Protein AF-A0AAE0TJ29-F1 (afdb_monomer)

Sequence (127 aa):
MIPLLDMRSPKSSASYVIDMASSSQQEAERQEKDLDVCRRHLQTSNFQVEALETECSRLLSMEDQLVSVFIMLQKGRTQCLSRKTLGQLILDVIDSSFSDDGQDMTADQFLRCLQQALTDCPLLAFG

Solvent-accessible surface area (backbone atoms only — not comparable to full-atom values): 7356 Å² total; per-residue (Å²): 141,79,85,82,76,84,73,77,73,75,78,52,73,67,57,58,51,51,54,49,53,54,52,54,50,54,48,49,56,48,51,51,51,52,50,54,50,49,51,51,51,52,53,53,51,50,53,53,50,54,52,49,54,50,50,51,52,50,51,52,53,45,49,54,45,50,53,52,39,49,54,52,51,53,50,29,58,77,67,64,58,47,70,67,58,55,50,48,55,53,47,54,44,53,55,64,50,72,68,56,93,84,56,82,71,48,72,65,58,49,47,52,48,46,39,49,54,54,62,69,29,70,82,58,61,70,122

Secondary structure (DSSP, 8-state):
--------PPPPHHHHHHHHHHHHHHHHHHHHHHHHHHHHHHHHHHHHHHHHHHHHHHHHHHHHHHHHHHHHHHHHHHTT--HHHHHHHHHHHHHHHTSSTTPPPPHHHHHHHHHHHHHH-HHHH--

Mean predicted aligned error: 11.79 Å

pLDDT: mean 83.93, std 15.43, range [40.09, 97.75]

InterPro domains:
  IPR031601 Coiled-coil domain-containing protein 48 [PF15799] (25-124)

Structure (mmCIF, N/CA/C/O backbone):
data_AF-A0AAE0TJ29-F1
#
_entry.id   AF-A0AAE0TJ29-F1
#
loop_
_atom_site.group_PDB
_atom_site.id
_atom_site.type_symbol
_atom_site.label_atom_id
_atom_site.label_alt_id
_atom_site.label_comp_id
_atom_site.label_asym_id
_atom_site.label_entity_id
_atom_site.label_seq_id
_atom_site.pdbx_PDB_ins_code
_atom_site.Cartn_x
_atom_site.Cartn_y
_atom_site.Cartn_z
_atom_site.occupancy
_atom_site.B_iso_or_equiv
_atom_site.auth_seq_id
_atom_site.auth_comp_id
_atom_site.auth_asym_id
_atom_site.auth_atom_id
_atom_site.pdbx_PDB_model_num
ATOM 1 N N . MET A 1 1 ? 77.973 24.783 -53.975 1.00 40.09 1 MET A N 1
ATOM 2 C CA . MET A 1 1 ? 77.264 24.008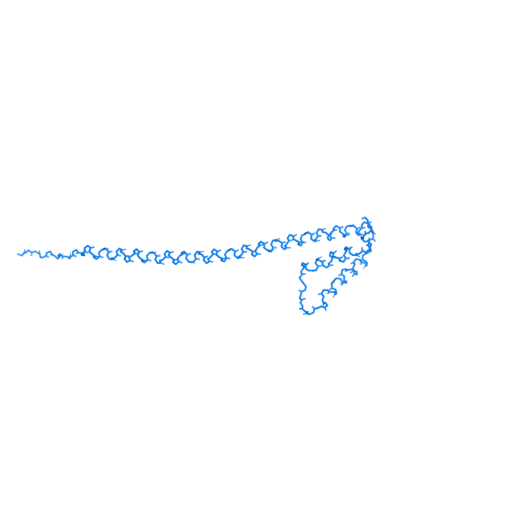 -52.934 1.00 40.09 1 MET A CA 1
ATOM 3 C C . MET A 1 1 ? 75.946 24.708 -52.656 1.00 40.09 1 MET A C 1
ATOM 5 O O . MET A 1 1 ? 75.978 25.819 -52.152 1.00 40.09 1 MET A O 1
ATOM 9 N N . ILE A 1 2 ? 74.822 24.112 -53.054 1.00 42.19 2 ILE A N 1
ATOM 10 C CA . ILE A 1 2 ? 73.464 24.593 -52.743 1.00 42.19 2 ILE A CA 1
ATOM 11 C C . ILE A 1 2 ? 72.827 23.507 -51.859 1.00 42.19 2 ILE A C 1
ATOM 13 O O . ILE A 1 2 ? 72.992 22.332 -52.199 1.00 42.19 2 ILE A O 1
ATOM 17 N N . PRO A 1 3 ? 72.167 23.834 -50.731 1.00 48.12 3 PRO A N 1
ATOM 18 C CA . PRO A 1 3 ? 71.576 22.821 -49.868 1.00 48.12 3 PRO A CA 1
ATOM 19 C C . PRO A 1 3 ? 70.313 22.237 -50.512 1.00 48.12 3 PRO A C 1
ATOM 21 O O . PRO A 1 3 ? 69.448 22.975 -50.984 1.00 48.12 3 PRO A O 1
ATOM 24 N N . LEU A 1 4 ? 70.218 20.903 -50.515 1.00 42.41 4 LEU A N 1
ATOM 25 C CA . LEU A 1 4 ? 68.994 20.165 -50.815 1.00 42.41 4 LEU A CA 1
ATOM 26 C C . LEU A 1 4 ? 67.945 20.507 -49.750 1.00 42.41 4 LEU A C 1
ATOM 28 O O . LEU A 1 4 ? 68.078 20.126 -48.589 1.00 42.41 4 LEU A O 1
ATOM 32 N N . LEU A 1 5 ? 66.909 21.234 -50.160 1.00 46.88 5 LEU A N 1
ATOM 33 C CA . LEU A 1 5 ? 65.656 21.332 -49.423 1.00 46.88 5 LEU A CA 1
ATOM 34 C C . LEU A 1 5 ? 65.016 19.938 -49.403 1.00 46.88 5 LEU A C 1
ATOM 36 O O . LEU A 1 5 ? 64.569 19.446 -50.439 1.00 46.88 5 LEU A O 1
ATOM 40 N N . ASP A 1 6 ? 64.998 19.306 -48.229 1.00 46.66 6 ASP A N 1
ATOM 41 C CA . ASP A 1 6 ? 64.207 18.105 -47.963 1.00 46.66 6 ASP A CA 1
ATOM 42 C C . ASP A 1 6 ? 62.720 18.487 -48.008 1.00 46.66 6 ASP A C 1
ATOM 44 O O . ASP A 1 6 ? 62.114 18.951 -47.039 1.00 46.66 6 ASP A O 1
ATOM 48 N N . MET A 1 7 ? 62.156 18.376 -49.208 1.00 47.12 7 MET A N 1
ATOM 49 C CA . MET A 1 7 ? 60.738 18.531 -49.488 1.00 47.12 7 MET A CA 1
ATOM 50 C C . MET A 1 7 ? 60.017 17.288 -48.966 1.00 47.12 7 MET A C 1
ATOM 52 O O . MET A 1 7 ? 59.690 16.377 -49.732 1.00 47.12 7 MET A O 1
ATOM 56 N N . ARG A 1 8 ? 59.748 17.251 -47.653 1.00 54.41 8 ARG A N 1
ATOM 57 C CA . ARG A 1 8 ? 58.741 16.342 -47.088 1.00 54.41 8 ARG A CA 1
ATOM 58 C C . ARG A 1 8 ? 57.464 16.509 -47.902 1.00 54.41 8 ARG A C 1
ATOM 60 O O . ARG A 1 8 ? 56.825 17.559 -47.863 1.00 54.41 8 ARG A O 1
ATOM 67 N N . SER A 1 9 ? 57.147 15.475 -48.676 1.00 52.78 9 SER A N 1
ATOM 68 C CA . SER A 1 9 ? 55.997 15.449 -49.571 1.00 52.78 9 SER A CA 1
ATOM 69 C C . SER A 1 9 ? 54.730 15.822 -48.796 1.00 52.78 9 SER A C 1
ATOM 71 O O . SER A 1 9 ? 54.489 15.236 -47.734 1.00 52.78 9 SER A O 1
ATOM 73 N N . PRO A 1 10 ? 53.911 16.771 -49.282 1.00 54.56 10 PRO A N 1
ATOM 74 C CA . PRO A 1 10 ? 52.617 17.022 -48.673 1.00 54.56 10 PRO A CA 1
ATOM 75 C C . PRO A 1 10 ? 51.808 15.729 -48.780 1.00 54.56 10 PRO A C 1
ATOM 77 O O . PRO A 1 10 ? 51.684 15.160 -49.867 1.00 54.56 10 PRO A O 1
ATOM 80 N N . LYS A 1 11 ? 51.297 15.227 -47.647 1.00 54.47 11 LYS A N 1
ATOM 81 C CA . LYS A 1 11 ? 50.338 14.116 -47.652 1.00 54.47 11 LYS A CA 1
ATOM 82 C C . LYS A 1 11 ? 49.255 14.456 -48.680 1.00 54.47 11 LYS A C 1
ATOM 84 O O . LYS A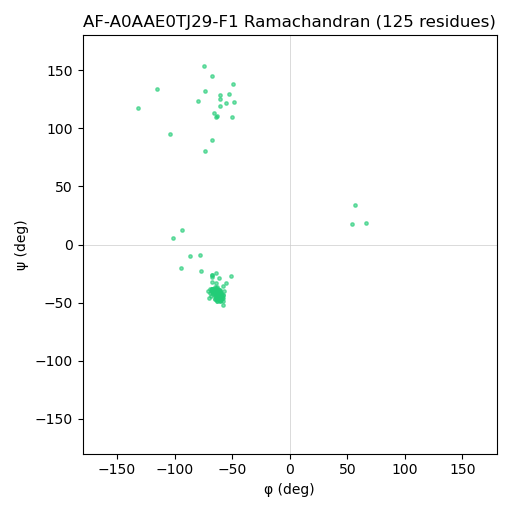 1 11 ? 48.646 15.522 -48.592 1.00 54.47 11 LYS A O 1
ATOM 89 N N . SER A 1 12 ? 49.073 13.578 -49.668 1.00 59.59 12 SER A N 1
ATOM 90 C CA . SER A 1 12 ? 48.071 13.742 -50.726 1.00 59.59 12 SER A CA 1
ATOM 91 C C . SER A 1 12 ? 46.721 14.081 -50.099 1.00 59.59 12 SER A C 1
ATOM 93 O O . SER A 1 12 ? 46.356 13.482 -49.087 1.00 59.59 12 SER A O 1
ATOM 95 N N . SER A 1 13 ? 45.971 15.017 -50.682 1.00 60.47 13 SER A N 1
ATOM 96 C CA . SER A 1 13 ? 44.647 15.434 -50.198 1.00 60.47 13 SER A CA 1
ATOM 97 C C . SER A 1 13 ? 43.703 14.246 -49.955 1.00 60.47 13 SER A C 1
ATOM 99 O O . SER A 1 13 ? 42.862 14.305 -49.067 1.00 60.47 13 SER A O 1
ATOM 101 N N . ALA A 1 14 ? 43.905 13.130 -50.664 1.00 61.47 14 ALA A N 1
ATOM 102 C CA . ALA A 1 14 ? 43.203 11.870 -50.435 1.00 61.47 14 ALA A CA 1
ATOM 103 C C . ALA A 1 14 ? 43.481 11.238 -49.052 1.00 61.47 14 ALA A C 1
ATOM 105 O O . ALA A 1 14 ? 42.568 10.705 -48.435 1.00 61.47 14 ALA A O 1
ATOM 106 N N . SER A 1 15 ? 44.708 11.335 -48.528 1.00 63.72 15 SER A N 1
ATOM 107 C CA . SER A 1 15 ? 45.077 10.827 -47.195 1.00 63.72 15 SER A CA 1
ATOM 108 C C . SER A 1 15 ? 44.371 11.598 -46.081 1.00 63.72 15 SER A C 1
ATOM 110 O O . SER A 1 15 ? 43.912 10.987 -45.127 1.00 63.72 15 SER A O 1
ATOM 112 N N . TYR A 1 16 ? 44.234 12.921 -46.216 1.00 63.56 16 TYR A N 1
ATOM 113 C CA . TYR A 1 16 ? 43.506 13.738 -45.240 1.00 63.56 16 TYR A CA 1
ATOM 114 C C . TYR A 1 16 ? 42.005 13.429 -45.227 1.00 63.56 16 TYR A C 1
ATOM 116 O O . TYR A 1 16 ? 41.399 13.381 -44.163 1.00 63.56 16 TYR A O 1
ATOM 124 N N . VAL A 1 17 ? 41.408 13.180 -46.396 1.00 69.56 17 VAL A N 1
ATOM 125 C CA . VAL A 1 17 ? 39.985 12.824 -46.504 1.00 69.56 17 VAL A CA 1
ATOM 126 C C . VAL A 1 17 ? 39.703 11.450 -45.884 1.00 69.56 17 VAL A C 1
ATOM 128 O O . VAL A 1 17 ? 38.692 11.289 -45.205 1.00 69.56 17 VAL A O 1
ATOM 131 N N . ILE A 1 18 ? 40.604 10.477 -46.056 1.00 72.12 18 ILE A N 1
ATOM 132 C CA . ILE A 1 18 ? 40.480 9.137 -45.454 1.00 72.12 18 ILE A CA 1
ATOM 133 C C . ILE A 1 18 ? 40.651 9.193 -43.927 1.00 72.12 18 ILE A C 1
ATOM 135 O O . ILE A 1 18 ? 39.872 8.573 -43.201 1.00 72.12 18 ILE A O 1
ATOM 139 N N . ASP A 1 19 ? 41.614 9.974 -43.428 1.00 69.00 19 ASP A N 1
ATOM 140 C CA . ASP A 1 19 ? 41.839 10.162 -41.986 1.00 69.00 19 ASP A CA 1
ATOM 141 C C . ASP A 1 19 ? 40.650 10.894 -41.322 1.00 69.00 19 ASP A C 1
ATOM 143 O O . ASP A 1 19 ? 40.225 10.537 -40.223 1.00 69.00 19 ASP A O 1
ATOM 147 N N . MET A 1 20 ? 40.045 11.878 -42.002 1.00 70.81 20 MET A N 1
ATOM 148 C CA . MET A 1 20 ? 38.832 12.546 -41.510 1.00 70.81 20 MET A CA 1
ATOM 149 C C . MET A 1 20 ? 37.613 11.618 -41.521 1.00 70.81 20 MET A C 1
ATOM 151 O O . MET A 1 20 ? 36.890 11.571 -40.531 1.00 70.81 20 MET A O 1
ATOM 155 N N . ALA A 1 21 ? 37.395 10.848 -42.591 1.00 72.81 21 ALA A N 1
ATOM 156 C CA . ALA A 1 21 ? 36.269 9.916 -42.676 1.00 72.81 21 ALA A CA 1
ATOM 157 C C . ALA A 1 21 ? 36.350 8.806 -41.612 1.00 72.81 21 ALA A C 1
ATOM 159 O O . ALA A 1 21 ? 35.344 8.473 -40.990 1.00 72.81 21 ALA A O 1
ATOM 160 N N . SER A 1 22 ? 37.550 8.278 -41.353 1.00 77.38 22 SER A N 1
ATOM 161 C CA . SER A 1 22 ? 37.778 7.274 -40.305 1.00 77.38 22 SER A CA 1
ATOM 162 C C . SER A 1 22 ? 37.628 7.848 -38.891 1.00 77.38 22 SER A C 1
ATOM 164 O O . SER A 1 22 ? 37.022 7.198 -38.040 1.00 77.38 22 SER A O 1
ATOM 166 N N . SER A 1 23 ? 38.074 9.086 -38.645 1.00 78.81 23 SER A N 1
ATOM 167 C CA . SER A 1 23 ? 37.814 9.784 -37.378 1.00 78.81 23 SER A CA 1
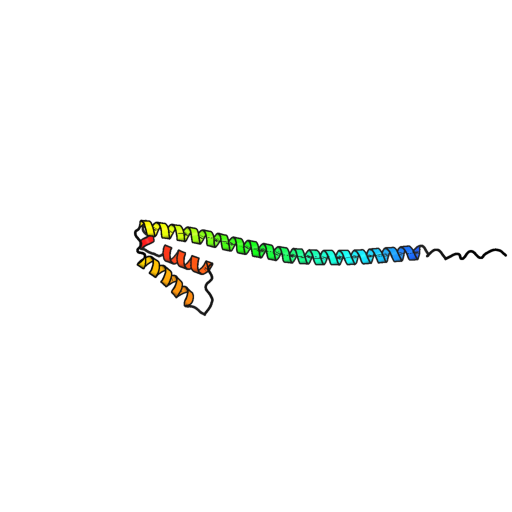ATOM 168 C C . SER A 1 23 ? 36.319 10.040 -37.157 1.00 78.81 23 SER A C 1
ATOM 170 O O . SER A 1 23 ? 35.819 9.795 -36.061 1.00 78.81 23 SER A O 1
ATOM 172 N N . SER A 1 24 ? 35.589 10.491 -38.183 1.00 80.69 24 SER A N 1
ATOM 173 C CA . SER A 1 24 ? 34.139 10.713 -38.095 1.00 80.69 24 SER A CA 1
ATOM 174 C C . SER A 1 24 ? 33.368 9.415 -37.859 1.00 80.69 24 SER A C 1
ATOM 176 O O . SER A 1 24 ? 32.413 9.399 -37.087 1.00 80.69 24 SER A O 1
ATOM 178 N N . GLN A 1 25 ? 33.796 8.312 -38.472 1.00 85.69 25 GLN A N 1
ATOM 179 C CA . GLN A 1 25 ? 33.186 7.002 -38.258 1.00 85.69 25 GLN A CA 1
ATOM 180 C C . GLN A 1 25 ? 33.438 6.479 -36.836 1.00 85.69 25 GLN A C 1
ATOM 182 O O . GLN A 1 25 ? 32.523 5.977 -36.189 1.00 85.69 25 GLN A O 1
ATOM 187 N N . GLN A 1 26 ? 34.648 6.664 -36.304 1.00 87.75 26 GLN A N 1
ATOM 188 C CA . GLN A 1 26 ? 34.976 6.258 -34.938 1.00 87.75 26 GLN A CA 1
ATOM 189 C C . GLN A 1 26 ? 34.236 7.094 -33.879 1.00 87.75 26 GLN A C 1
ATOM 191 O O . GLN A 1 26 ? 33.907 6.588 -32.806 1.00 87.75 26 GLN A O 1
ATOM 196 N N . GLU A 1 27 ? 33.968 8.369 -34.162 1.00 89.06 27 GLU A N 1
ATOM 197 C CA . GLU A 1 27 ? 33.155 9.231 -33.303 1.00 89.06 27 GLU A CA 1
ATOM 198 C C . GLU A 1 27 ? 31.673 8.832 -33.337 1.00 89.06 27 GLU A C 1
ATOM 200 O O . GLU A 1 27 ? 31.051 8.741 -32.279 1.00 89.06 27 GLU A O 1
ATOM 205 N N . ALA A 1 28 ? 31.140 8.480 -34.512 1.00 89.12 28 ALA A N 1
ATOM 206 C CA . ALA A 1 28 ? 29.783 7.951 -34.650 1.00 89.12 28 ALA A CA 1
ATOM 207 C C . ALA A 1 28 ? 29.589 6.640 -33.865 1.00 89.12 28 ALA A C 1
ATOM 209 O O . ALA A 1 28 ? 28.620 6.508 -33.123 1.00 89.12 28 ALA A O 1
ATOM 210 N N . GLU A 1 29 ? 30.547 5.709 -33.937 1.00 91.50 29 GLU A N 1
ATOM 211 C CA . GLU A 1 29 ? 30.510 4.456 -33.164 1.00 91.50 29 GLU A CA 1
ATOM 212 C C . GLU A 1 29 ? 30.581 4.687 -31.645 1.00 91.50 29 GLU A C 1
ATOM 214 O O . GLU A 1 29 ? 30.011 3.924 -30.862 1.00 91.50 29 GLU A O 1
ATOM 219 N N . ARG A 1 30 ? 31.299 5.725 -31.191 1.00 92.94 30 ARG A N 1
ATOM 220 C CA . ARG A 1 30 ? 31.328 6.102 -29.768 1.00 92.94 30 ARG A CA 1
ATOM 221 C C . ARG A 1 30 ? 29.991 6.681 -29.326 1.00 92.94 30 ARG A C 1
ATOM 223 O O . ARG A 1 30 ? 29.469 6.256 -28.302 1.00 92.94 30 ARG A O 1
ATOM 230 N N . GLN A 1 31 ? 29.424 7.586 -30.119 1.00 94.06 31 GLN A N 1
ATOM 231 C CA . GLN A 1 31 ? 28.113 8.171 -29.845 1.00 94.06 31 GLN A CA 1
ATOM 232 C C . GLN A 1 31 ? 27.013 7.105 -29.815 1.00 94.06 31 GLN A C 1
ATOM 234 O O . GLN A 1 31 ? 26.162 7.139 -28.933 1.00 94.06 31 GLN A O 1
ATOM 239 N N . GLU A 1 32 ? 27.050 6.125 -30.719 1.00 95.25 32 GLU A N 1
ATOM 240 C CA . GLU A 1 32 ? 26.112 4.998 -30.717 1.00 95.25 32 GLU A CA 1
ATOM 241 C C . GLU A 1 32 ? 26.212 4.183 -29.418 1.00 95.25 32 GLU A C 1
ATOM 243 O O . GLU A 1 32 ? 25.201 3.923 -28.765 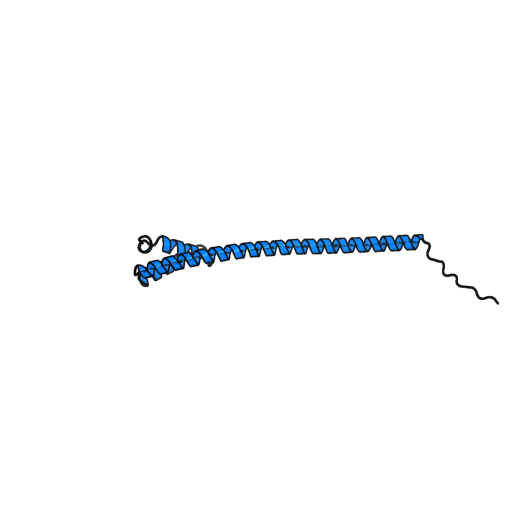1.00 95.25 32 GLU A O 1
ATOM 248 N N . LYS A 1 33 ? 27.435 3.874 -28.965 1.00 94.88 33 LYS A N 1
ATOM 249 C CA . LYS A 1 33 ? 27.654 3.191 -27.678 1.00 94.88 33 LYS A CA 1
ATOM 250 C C . LYS A 1 33 ? 27.154 4.006 -26.488 1.00 94.88 33 LYS A C 1
ATOM 252 O O . LYS A 1 33 ? 26.554 3.433 -25.577 1.00 94.88 33 LYS A O 1
ATOM 257 N N . ASP A 1 34 ? 27.382 5.316 -26.484 1.00 96.06 34 ASP A N 1
ATOM 258 C CA . ASP A 1 34 ? 26.916 6.202 -25.415 1.00 96.06 34 ASP A CA 1
ATOM 259 C C . ASP A 1 34 ? 25.381 6.280 -25.385 1.00 96.06 34 ASP A C 1
ATOM 261 O O . ASP A 1 34 ? 24.777 6.231 -24.309 1.00 96.06 34 ASP A O 1
ATOM 265 N N . LEU A 1 35 ? 24.731 6.314 -26.554 1.00 96.25 35 LEU A N 1
ATOM 266 C CA . LEU A 1 35 ? 23.274 6.249 -26.672 1.00 96.25 35 LEU A CA 1
ATOM 267 C C . LEU A 1 35 ? 22.720 4.913 -26.163 1.00 96.25 35 LEU A C 1
ATOM 269 O O . LEU A 1 35 ? 21.728 4.908 -25.435 1.00 96.25 35 LEU A O 1
ATOM 273 N N . ASP A 1 36 ? 23.372 3.792 -26.468 1.00 96.56 36 ASP A N 1
ATOM 274 C CA . ASP A 1 36 ? 22.972 2.471 -25.972 1.00 96.56 36 ASP A CA 1
ATOM 275 C C . ASP A 1 36 ? 23.128 2.334 -24.453 1.00 96.56 36 ASP A C 1
ATOM 277 O O . ASP A 1 36 ? 22.293 1.722 -23.777 1.00 96.56 36 ASP A O 1
ATOM 281 N N . VAL A 1 37 ? 24.197 2.898 -23.887 1.00 96.75 37 VAL A N 1
ATOM 282 C CA . VAL A 1 37 ? 24.395 2.983 -22.433 1.00 96.75 37 VAL A CA 1
ATOM 283 C C . VAL A 1 37 ? 23.298 3.842 -21.804 1.00 96.75 37 VAL A C 1
ATOM 285 O O . VAL A 1 37 ? 22.644 3.401 -20.857 1.00 96.75 37 VAL A O 1
ATOM 288 N N . CYS A 1 38 ? 23.036 5.023 -22.366 1.00 96.00 38 CYS A N 1
ATOM 289 C CA . CYS A 1 38 ? 21.979 5.921 -21.909 1.00 96.00 38 CYS A CA 1
ATOM 290 C C . CYS A 1 38 ? 20.601 5.242 -21.951 1.00 96.00 38 CYS A C 1
ATOM 292 O O . CYS A 1 38 ? 19.852 5.288 -20.975 1.00 96.00 38 CYS A O 1
ATOM 294 N N . ARG A 1 39 ? 20.295 4.517 -23.033 1.00 97.38 39 ARG A N 1
ATOM 295 C CA . ARG A 1 39 ? 19.041 3.772 -23.192 1.00 97.38 39 ARG A CA 1
ATOM 296 C C . ARG A 1 39 ? 18.858 2.715 -22.109 1.00 97.38 39 ARG A C 1
ATOM 298 O O . ARG A 1 39 ? 17.773 2.614 -21.541 1.00 97.38 39 ARG A O 1
ATOM 305 N N . ARG A 1 40 ? 19.910 1.954 -21.799 1.00 96.69 40 ARG A N 1
ATOM 306 C CA . ARG A 1 40 ? 19.878 0.956 -20.720 1.00 96.69 40 ARG A CA 1
ATOM 307 C C . ARG A 1 40 ? 19.699 1.608 -19.353 1.00 96.69 40 ARG A C 1
ATOM 309 O O . ARG A 1 40 ? 18.894 1.127 -18.563 1.00 96.69 40 ARG A O 1
ATOM 316 N N . HIS A 1 41 ? 20.389 2.716 -19.081 1.00 96.94 41 HIS A N 1
ATOM 317 C CA . HIS A 1 41 ? 20.201 3.455 -17.830 1.00 96.94 41 HIS A CA 1
ATOM 318 C C . HIS A 1 41 ? 18.778 3.991 -17.680 1.00 96.94 41 HIS A C 1
ATOM 320 O O . HIS A 1 41 ? 18.198 3.850 -16.607 1.00 96.94 41 HIS A O 1
ATOM 326 N N . LEU A 1 42 ? 18.194 4.531 -18.752 1.00 96.50 42 LEU A N 1
ATOM 327 C CA . LEU A 1 42 ? 16.808 4.991 -18.748 1.00 96.50 42 LEU A CA 1
ATOM 328 C C . LEU A 1 42 ? 15.836 3.837 -18.468 1.00 96.50 42 LEU A C 1
ATOM 330 O O . LEU A 1 42 ? 14.938 3.986 -17.648 1.00 96.50 42 LEU A O 1
ATOM 334 N N . GLN A 1 43 ? 16.033 2.672 -19.093 1.00 96.88 43 GLN A N 1
ATOM 335 C CA . GLN A 1 43 ? 15.209 1.486 -18.835 1.00 96.88 43 GLN A CA 1
ATOM 336 C C . GLN A 1 43 ? 15.281 1.036 -17.371 1.00 96.88 43 GLN A C 1
ATOM 338 O O . GLN A 1 43 ? 14.244 0.815 -16.750 1.00 96.88 43 GLN A O 1
ATOM 343 N N . THR A 1 44 ? 16.485 0.950 -16.800 1.00 96.56 44 THR A N 1
ATOM 344 C CA . THR A 1 44 ? 16.661 0.599 -15.384 1.00 96.56 44 THR A CA 1
ATOM 345 C C . THR A 1 44 ? 16.020 1.637 -14.469 1.00 96.56 44 THR A C 1
ATOM 347 O O . THR A 1 44 ? 15.345 1.273 -13.510 1.00 96.56 44 THR A O 1
ATOM 350 N N . SER A 1 45 ? 16.197 2.926 -14.772 1.00 96.50 45 SER A N 1
ATOM 351 C CA . SER A 1 45 ? 15.591 4.011 -14.000 1.00 96.50 45 SER A CA 1
ATOM 352 C C . SER A 1 45 ? 14.065 3.943 -14.038 1.00 96.50 45 SER A C 1
ATOM 354 O O . SER A 1 45 ? 13.434 4.126 -13.005 1.00 96.50 45 SER A O 1
ATOM 356 N N . ASN A 1 46 ? 13.467 3.644 -15.193 1.00 97.06 46 ASN A N 1
ATOM 357 C CA . ASN A 1 46 ? 12.017 3.499 -15.314 1.00 97.06 46 ASN A CA 1
ATOM 358 C C . ASN A 1 46 ? 11.491 2.341 -14.459 1.00 97.06 46 ASN A C 1
ATOM 360 O O . ASN A 1 46 ? 10.511 2.519 -13.747 1.00 97.06 46 ASN A O 1
ATOM 364 N N . PHE A 1 47 ? 12.176 1.193 -14.458 1.00 96.81 47 PHE A N 1
ATOM 365 C CA . PHE A 1 47 ? 11.804 0.067 -13.595 1.00 96.81 47 PHE A CA 1
ATOM 366 C C . PHE A 1 47 ? 11.898 0.422 -12.103 1.00 96.81 47 PHE A C 1
ATOM 368 O O . PHE A 1 47 ? 11.042 0.044 -11.309 1.00 96.81 47 PHE A O 1
ATOM 375 N N . GLN A 1 48 ? 12.930 1.172 -11.706 1.00 97.38 48 GLN A N 1
ATOM 376 C CA . GLN A 1 48 ? 13.073 1.636 -10.324 1.00 97.38 48 GLN A CA 1
ATOM 377 C C . GLN A 1 48 ? 11.957 2.604 -9.920 1.00 97.38 48 GLN A C 1
ATOM 379 O O . GLN A 1 48 ? 11.455 2.510 -8.803 1.00 97.38 48 GLN A O 1
ATOM 384 N N . VAL A 1 49 ? 11.558 3.509 -10.817 1.00 97.75 49 VAL A N 1
ATOM 385 C CA . VAL A 1 49 ? 10.429 4.418 -10.585 1.00 97.75 49 VAL A CA 1
ATOM 386 C C . VAL A 1 49 ? 9.128 3.631 -10.434 1.00 97.75 49 VAL A C 1
ATOM 388 O O . VAL A 1 49 ? 8.426 3.836 -9.453 1.00 97.75 49 VAL A O 1
ATOM 391 N N . GLU A 1 50 ? 8.850 2.673 -11.317 1.00 97.56 50 GLU A N 1
ATOM 392 C CA . GLU A 1 50 ? 7.649 1.827 -11.239 1.00 97.56 50 GLU A CA 1
ATOM 393 C C . GLU A 1 50 ? 7.591 1.011 -9.932 1.00 97.56 50 GLU A C 1
ATOM 395 O O . GLU A 1 50 ? 6.547 0.915 -9.279 1.00 97.56 50 GLU A O 1
ATOM 400 N N . ALA A 1 51 ? 8.732 0.472 -9.491 1.00 96.69 51 ALA A N 1
ATOM 401 C CA . ALA A 1 51 ? 8.834 -0.218 -8.208 1.00 96.69 51 ALA A CA 1
ATOM 402 C C . ALA A 1 51 ? 8.552 0.723 -7.021 1.00 96.69 51 ALA A C 1
ATOM 404 O O . ALA A 1 51 ? 7.847 0.343 -6.086 1.00 96.69 51 ALA A O 1
ATOM 405 N N . LEU A 1 52 ? 9.062 1.959 -7.066 1.00 97.38 52 LEU A N 1
ATOM 406 C CA . LEU A 1 52 ? 8.793 2.976 -6.045 1.00 97.38 52 LEU A CA 1
ATOM 407 C C . LEU A 1 52 ? 7.324 3.412 -6.039 1.00 97.38 52 LEU A C 1
ATOM 409 O O . LEU A 1 52 ? 6.739 3.540 -4.969 1.00 97.38 52 LEU A O 1
ATOM 413 N N . GLU A 1 53 ? 6.709 3.611 -7.202 1.00 97.75 53 GLU A N 1
ATOM 414 C CA . GLU A 1 53 ? 5.286 3.953 -7.319 1.00 97.75 53 GLU A CA 1
ATOM 415 C C . GLU A 1 53 ? 4.389 2.846 -6.748 1.00 97.75 53 GLU A C 1
ATOM 417 O O . GLU A 1 53 ? 3.416 3.126 -6.035 1.00 97.75 53 GLU A O 1
ATOM 422 N N . THR A 1 54 ? 4.759 1.586 -6.990 1.00 96.25 54 THR A N 1
ATOM 423 C CA . THR A 1 54 ? 4.086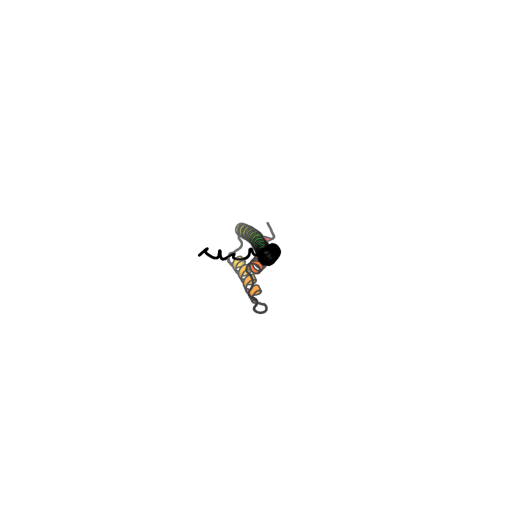 0.415 -6.416 1.00 96.25 54 THR A CA 1
ATOM 424 C C . THR A 1 54 ? 4.203 0.407 -4.893 1.00 96.25 54 THR A C 1
ATOM 426 O O . THR A 1 54 ? 3.204 0.233 -4.192 1.00 96.25 54 THR A O 1
ATOM 429 N N . GLU A 1 55 ? 5.402 0.645 -4.363 1.00 95.00 55 GLU A N 1
ATOM 430 C CA . GLU A 1 55 ? 5.640 0.661 -2.921 1.00 95.00 55 GLU A CA 1
ATOM 431 C C . GLU A 1 55 ? 4.935 1.838 -2.230 1.00 95.00 55 GLU A C 1
ATOM 433 O O . GLU A 1 55 ? 4.319 1.658 -1.182 1.00 95.00 55 GLU A O 1
ATOM 438 N N . CYS A 1 56 ? 4.928 3.025 -2.842 1.00 96.75 56 CYS A N 1
ATOM 439 C CA . CYS A 1 56 ? 4.154 4.169 -2.361 1.00 96.75 56 CYS A CA 1
ATOM 440 C C . CYS A 1 56 ? 2.654 3.855 -2.308 1.00 96.75 56 CYS A C 1
ATOM 442 O O . CYS A 1 56 ? 2.001 4.140 -1.307 1.00 96.75 56 CYS A O 1
ATOM 444 N N . SER A 1 57 ? 2.111 3.218 -3.349 1.00 96.06 57 SER A N 1
ATOM 445 C CA . SER A 1 57 ? 0.704 2.793 -3.374 1.00 96.06 57 SER A CA 1
ATOM 446 C C . SER A 1 57 ? 0.396 1.782 -2.266 1.00 96.06 57 SER A C 1
ATOM 448 O O . SER A 1 57 ? -0.633 1.883 -1.596 1.00 96.06 57 SER A O 1
ATOM 450 N N . ARG A 1 58 ? 1.314 0.838 -2.022 1.00 94.50 58 ARG A N 1
ATOM 451 C CA . ARG A 1 58 ? 1.209 -0.141 -0.934 1.00 94.50 58 ARG A CA 1
ATOM 452 C C . ARG A 1 58 ? 1.200 0.540 0.437 1.00 94.50 58 ARG A C 1
ATOM 454 O O . ARG A 1 58 ? 0.371 0.198 1.276 1.00 94.50 58 ARG A O 1
ATOM 461 N N . LEU A 1 59 ? 2.084 1.514 0.660 1.00 95.44 59 LEU A N 1
ATOM 462 C CA . LEU A 1 59 ? 2.160 2.269 1.914 1.00 95.44 59 LEU A CA 1
ATOM 463 C C . LEU A 1 59 ? 0.915 3.131 2.158 1.00 95.44 59 LEU A C 1
ATOM 465 O O . LEU A 1 59 ? 0.410 3.131 3.277 1.00 95.44 59 LEU A O 1
ATOM 469 N N . LEU A 1 60 ? 0.384 3.797 1.128 1.00 95.81 60 LEU A N 1
ATOM 470 C CA . LEU A 1 60 ? -0.873 4.552 1.227 1.00 95.81 60 LEU A CA 1
ATOM 471 C C . LEU A 1 60 ? -2.054 3.641 1.593 1.00 95.81 60 LEU A C 1
ATOM 473 O O . LEU A 1 60 ? -2.831 3.956 2.487 1.00 95.81 60 LEU A O 1
ATOM 477 N N . SER A 1 61 ? -2.142 2.457 0.981 1.00 94.12 61 SER A N 1
ATOM 478 C CA . SER A 1 61 ? -3.149 1.453 1.355 1.00 94.12 61 SER A CA 1
ATOM 479 C C . SER A 1 61 ? -3.017 1.018 2.822 1.00 94.12 61 SER A C 1
ATOM 481 O O . SER A 1 61 ? -4.017 0.889 3.528 1.00 94.12 61 SER A O 1
ATOM 483 N N . MET A 1 62 ? -1.792 0.804 3.313 1.00 95.44 62 MET A N 1
ATOM 484 C CA . MET A 1 62 ? -1.567 0.482 4.728 1.00 95.44 62 MET A CA 1
ATOM 485 C C . MET A 1 62 ? -1.951 1.640 5.659 1.00 95.44 62 MET A C 1
ATOM 487 O O . MET A 1 62 ? -2.463 1.396 6.752 1.00 95.44 62 MET A O 1
ATOM 491 N N . GLU A 1 63 ? -1.711 2.888 5.252 1.00 96.06 63 GLU A N 1
ATOM 492 C CA . GLU A 1 63 ? -2.132 4.078 5.997 1.00 96.06 63 GLU A CA 1
ATOM 493 C C . GLU A 1 63 ? -3.658 4.111 6.156 1.00 96.06 63 GLU A C 1
ATOM 495 O O . GLU A 1 63 ? -4.151 4.227 7.281 1.00 96.06 63 GLU A O 1
ATOM 500 N N . ASP A 1 64 ? -4.407 3.896 5.073 1.00 94.62 64 ASP A N 1
ATOM 501 C CA . ASP A 1 64 ? -5.873 3.835 5.107 1.00 94.62 64 ASP A CA 1
ATOM 502 C C . ASP A 1 64 ? -6.385 2.719 6.038 1.00 94.62 64 ASP A C 1
ATOM 504 O O . ASP A 1 64 ? -7.314 2.923 6.831 1.00 94.62 64 ASP A O 1
ATOM 508 N N . GLN A 1 65 ? -5.752 1.540 6.004 1.00 93.81 65 GLN A N 1
ATOM 509 C CA . GLN A 1 65 ? -6.073 0.432 6.911 1.00 93.81 65 GLN A CA 1
ATOM 510 C C . GLN A 1 65 ? -5.803 0.799 8.377 1.00 93.81 65 GLN A C 1
ATOM 512 O O . GLN A 1 65 ? -6.640 0.534 9.244 1.00 93.81 65 GLN A O 1
ATOM 517 N N . LEU A 1 66 ? -4.667 1.440 8.675 1.00 95.69 66 LEU A N 1
ATOM 518 C CA . LEU A 1 66 ? -4.325 1.896 10.026 1.00 95.69 66 LEU A CA 1
ATOM 519 C C . LEU A 1 66 ? -5.326 2.927 10.547 1.00 95.69 66 LEU A C 1
ATOM 521 O O . LEU A 1 66 ? -5.753 2.835 11.699 1.00 95.69 66 LEU A O 1
ATOM 525 N N . VAL A 1 67 ? -5.731 3.879 9.704 1.00 96.12 67 VAL A N 1
ATOM 526 C CA . VAL A 1 67 ? -6.770 4.860 10.039 1.00 96.12 67 VAL A CA 1
ATOM 527 C C . VAL A 1 67 ? -8.090 4.151 10.349 1.00 96.12 67 VAL A C 1
ATOM 529 O O . VAL A 1 67 ? -8.720 4.442 11.367 1.00 96.12 67 VAL A O 1
ATOM 532 N N . SER A 1 68 ? -8.488 3.172 9.534 1.00 93.81 68 SER A N 1
ATOM 533 C CA . SER A 1 68 ? -9.701 2.380 9.764 1.00 93.81 68 SER A CA 1
ATOM 534 C C . SER A 1 68 ? -9.651 1.608 11.089 1.00 93.81 68 SER A C 1
ATOM 536 O O . SER A 1 68 ? -10.575 1.710 11.903 1.00 93.81 68 SER A O 1
ATOM 538 N N . VAL A 1 69 ? -8.549 0.900 11.359 1.00 94.06 69 VAL A N 1
ATOM 539 C CA . VAL A 1 69 ? -8.313 0.192 12.627 1.00 94.06 69 VAL A CA 1
ATOM 540 C C . VAL A 1 69 ? -8.374 1.162 13.805 1.00 94.06 69 VAL A C 1
ATOM 542 O O . VAL A 1 69 ? -9.058 0.888 14.791 1.00 94.06 69 VAL A O 1
ATOM 545 N N . PHE A 1 70 ? -7.724 2.322 13.704 1.00 94.25 70 PHE A N 1
ATOM 546 C CA . PHE A 1 70 ? -7.746 3.341 14.749 1.00 94.25 70 PHE A CA 1
ATOM 547 C C . PHE A 1 70 ? -9.170 3.820 15.062 1.00 94.25 70 PHE A C 1
ATOM 549 O O . PHE A 1 70 ? -9.556 3.869 16.233 1.00 94.25 70 PHE A O 1
ATOM 556 N N . ILE A 1 71 ? -9.974 4.112 14.035 1.00 93.19 71 ILE A N 1
ATOM 557 C CA . ILE A 1 71 ? -11.377 4.523 14.194 1.00 93.19 71 ILE A CA 1
ATOM 558 C C . ILE A 1 71 ? -12.187 3.427 14.901 1.00 93.19 71 ILE A C 1
ATOM 560 O O . ILE A 1 71 ? -12.927 3.719 15.844 1.00 93.19 71 ILE A O 1
ATOM 564 N N . MET A 1 72 ? -12.020 2.160 14.510 1.00 92.31 72 MET A N 1
ATOM 565 C CA . MET A 1 72 ? -12.713 1.032 15.146 1.00 92.31 72 MET A CA 1
ATOM 566 C C . MET A 1 72 ? -12.297 0.834 16.606 1.00 92.31 72 MET A C 1
ATOM 568 O O . MET A 1 72 ? -13.149 0.615 17.468 1.00 92.31 72 MET A O 1
ATOM 572 N N . LEU A 1 73 ? -11.010 0.979 16.922 1.00 91.62 73 LEU A N 1
ATOM 573 C CA . LEU A 1 73 ? -10.519 0.924 18.300 1.00 91.62 73 LEU A CA 1
ATOM 574 C C . LEU A 1 73 ? -11.056 2.089 19.139 1.00 91.62 73 LEU A C 1
ATOM 576 O O . LEU A 1 73 ? -11.430 1.901 20.300 1.00 91.62 73 LEU A O 1
ATOM 580 N N . GLN A 1 74 ? -11.144 3.288 18.560 1.00 91.25 74 GLN A N 1
ATOM 581 C CA . GLN A 1 74 ? -11.743 4.443 19.218 1.00 91.25 74 GLN A CA 1
ATOM 582 C C . GLN A 1 74 ? -13.232 4.208 19.503 1.00 91.25 74 GLN A C 1
ATOM 584 O O . GLN A 1 74 ? -13.678 4.478 20.622 1.00 91.25 74 GLN A O 1
ATOM 589 N N . LYS A 1 75 ? -13.977 3.641 18.544 1.00 89.94 75 LYS A N 1
ATOM 590 C CA . LYS A 1 75 ? -15.373 3.219 18.727 1.00 89.94 75 LYS A CA 1
ATOM 591 C C . LYS A 1 75 ? -15.493 2.171 19.837 1.00 89.94 75 LYS A C 1
ATOM 593 O O . LYS A 1 75 ? -16.266 2.365 20.776 1.00 89.94 75 LYS A O 1
ATOM 598 N N . GLY A 1 76 ? -14.643 1.147 19.827 1.00 89.19 76 GLY A N 1
ATOM 599 C CA . GLY A 1 76 ? -14.594 0.133 20.880 1.00 89.19 76 GLY A CA 1
ATOM 600 C C . GLY A 1 76 ? -14.347 0.720 22.262 1.00 89.19 76 GLY A C 1
ATOM 601 O O . GLY A 1 76 ? -15.012 0.344 23.225 1.00 89.19 76 GLY A O 1
ATOM 602 N N . ARG A 1 77 ? -13.468 1.720 22.365 1.00 88.31 77 ARG A N 1
ATOM 603 C CA . ARG A 1 77 ? -13.253 2.450 23.619 1.00 88.31 77 ARG A CA 1
ATOM 604 C C . ARG A 1 77 ? -14.519 3.170 24.088 1.00 88.31 77 ARG A C 1
ATOM 606 O O . ARG A 1 77 ? -14.818 3.125 25.277 1.00 88.31 77 ARG A O 1
ATOM 613 N N . THR A 1 78 ? -15.265 3.817 23.189 1.00 89.62 78 THR A N 1
ATOM 614 C CA . THR A 1 78 ? -16.534 4.485 23.546 1.00 89.62 78 THR A CA 1
ATOM 615 C C . THR A 1 78 ? -17.639 3.508 23.949 1.00 89.62 78 THR A C 1
ATOM 617 O O . THR A 1 78 ? -18.500 3.860 24.746 1.00 89.62 78 THR A O 1
ATOM 620 N N . GLN A 1 79 ? -17.578 2.271 23.457 1.00 88.50 79 GLN A N 1
ATOM 621 C CA . GLN A 1 79 ? -18.522 1.191 23.758 1.00 88.50 79 GLN A CA 1
ATOM 622 C C . GLN A 1 79 ? -18.061 0.292 24.916 1.00 88.50 79 GLN A C 1
ATOM 624 O O . GLN A 1 79 ? -18.625 -0.777 25.138 1.00 88.50 79 GLN A O 1
ATOM 629 N N . CYS A 1 80 ? -17.037 0.714 25.666 1.00 87.75 80 CYS A N 1
ATOM 630 C CA . CYS A 1 80 ? -16.486 -0.029 26.800 1.00 87.75 80 CYS A CA 1
ATOM 631 C C . CYS A 1 80 ? -16.017 -1.453 26.441 1.00 87.75 80 CYS A C 1
ATOM 633 O O . CYS A 1 80 ? -16.102 -2.363 27.271 1.00 87.75 80 CYS A O 1
ATOM 635 N N . LEU A 1 81 ? -15.489 -1.649 25.226 1.00 89.00 81 LEU A N 1
ATOM 636 C CA . LEU A 1 81 ? -14.875 -2.910 24.822 1.00 89.00 81 LEU A CA 1
ATOM 637 C C . LEU A 1 81 ? -13.772 -3.274 25.820 1.00 89.00 81 LEU A C 1
ATOM 639 O O . LEU A 1 81 ? -12.825 -2.515 26.047 1.00 89.00 81 LEU A O 1
ATOM 643 N N . SER A 1 82 ? -13.905 -4.445 26.442 1.00 90.00 82 SER A N 1
ATOM 644 C CA . SER A 1 82 ? -12.958 -4.855 27.470 1.00 90.00 82 SER A CA 1
ATOM 645 C C . SER A 1 82 ? -11.581 -5.120 26.859 1.00 90.00 82 SER A C 1
ATOM 647 O O . SER A 1 82 ? -11.459 -5.683 25.767 1.00 90.00 82 SER A O 1
ATOM 649 N N . ARG A 1 83 ? -10.522 -4.794 27.609 1.00 89.25 83 ARG A N 1
ATOM 650 C CA . ARG A 1 83 ? -9.141 -5.106 27.210 1.00 89.25 83 ARG A CA 1
ATOM 651 C C . ARG A 1 83 ? -8.944 -6.598 26.934 1.00 89.25 83 ARG A C 1
ATOM 653 O O . ARG A 1 83 ? -8.160 -6.949 26.063 1.00 89.25 83 ARG A O 1
ATOM 660 N N . LYS A 1 84 ? -9.661 -7.460 27.663 1.00 92.12 84 LYS A N 1
ATOM 661 C CA . LYS A 1 84 ? -9.627 -8.915 27.476 1.00 92.12 84 LYS A CA 1
ATOM 662 C C . LYS A 1 84 ? -10.193 -9.310 26.112 1.00 92.12 84 LYS A C 1
ATOM 664 O O . LYS A 1 84 ? -9.565 -10.088 25.412 1.00 92.12 84 LYS A O 1
ATOM 669 N N . THR A 1 85 ? -11.341 -8.753 25.733 1.00 90.38 85 THR A N 1
ATOM 670 C CA . THR A 1 85 ? -11.978 -9.025 24.436 1.00 90.38 85 THR A CA 1
ATOM 671 C C . THR A 1 85 ? -11.110 -8.538 23.283 1.00 90.38 85 THR A C 1
ATOM 673 O O . THR A 1 85 ? -10.874 -9.288 22.345 1.00 90.38 85 THR A O 1
ATOM 676 N N . LEU A 1 86 ? -10.585 -7.312 23.381 1.00 90.81 86 LEU A N 1
ATOM 677 C CA . LEU A 1 86 ? -9.678 -6.774 22.369 1.00 90.81 86 LEU A CA 1
ATOM 678 C C . LEU A 1 86 ? -8.390 -7.601 22.264 1.00 90.81 86 LEU A C 1
ATOM 680 O O . LEU A 1 86 ? -7.938 -7.896 21.165 1.00 90.81 86 LEU A O 1
ATOM 684 N N . GLY A 1 87 ? -7.814 -7.988 23.405 1.00 92.25 87 GLY A N 1
ATOM 685 C CA . GLY A 1 87 ? -6.632 -8.843 23.444 1.00 92.25 87 GLY A CA 1
ATOM 68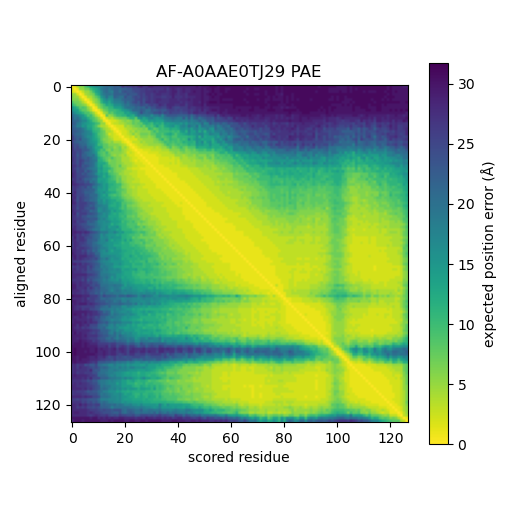6 C C . GLY A 1 87 ? -6.876 -10.195 22.780 1.00 92.25 87 GLY A C 1
ATOM 687 O O . GLY A 1 87 ? -6.041 -10.624 21.996 1.00 92.25 87 GLY A O 1
ATOM 688 N N . GLN A 1 88 ? -8.028 -10.824 23.035 1.00 93.19 88 GLN A N 1
ATOM 689 C CA . GLN A 1 88 ? -8.391 -12.087 22.392 1.00 93.19 88 GLN A CA 1
ATOM 690 C C . GLN A 1 88 ? -8.518 -11.930 20.876 1.00 93.19 88 GLN A C 1
ATOM 692 O O . GLN A 1 88 ? -7.914 -12.700 20.152 1.00 93.19 88 GLN A O 1
ATOM 697 N N . LEU A 1 89 ? -9.206 -10.889 20.402 1.00 92.12 89 LEU A N 1
ATOM 698 C CA . LEU A 1 89 ? -9.359 -10.624 18.969 1.00 92.12 89 LEU A CA 1
ATOM 699 C C . LEU A 1 89 ? -8.003 -10.455 18.270 1.00 92.12 89 LEU A C 1
ATOM 701 O O . LEU A 1 89 ? -7.782 -11.012 17.201 1.00 92.12 89 LEU A O 1
ATOM 705 N N . ILE A 1 90 ? -7.077 -9.715 18.886 1.00 91.75 90 ILE A N 1
ATOM 706 C CA . ILE A 1 90 ? -5.719 -9.547 18.351 1.00 91.75 90 ILE A CA 1
ATOM 707 C C . ILE A 1 90 ? -4.972 -10.886 18.333 1.00 91.75 90 ILE A C 1
ATOM 709 O O . ILE A 1 90 ? -4.299 -11.183 17.351 1.00 91.75 90 ILE A O 1
ATOM 713 N N . LEU A 1 91 ? -5.083 -11.689 19.395 1.00 92.06 91 LEU A N 1
ATOM 714 C CA . LEU A 1 91 ? -4.448 -13.007 19.462 1.00 92.06 91 LEU A CA 1
ATOM 715 C C . LEU A 1 91 ? -5.029 -13.979 18.432 1.00 92.06 91 LEU A C 1
ATOM 717 O O . LEU A 1 91 ? -4.256 -14.665 17.785 1.00 92.06 91 LEU A O 1
ATOM 721 N N . ASP A 1 92 ? -6.341 -13.976 18.201 1.00 90.94 92 ASP A N 1
ATOM 722 C CA . ASP A 1 92 ? -6.982 -14.824 17.188 1.00 90.94 92 ASP A CA 1
ATOM 723 C C . ASP A 1 92 ? -6.477 -14.478 15.773 1.00 90.94 92 ASP A C 1
ATOM 725 O O . ASP A 1 92 ? -6.227 -15.358 14.943 1.00 90.94 92 ASP A O 1
ATOM 729 N N . VAL A 1 93 ? -6.270 -13.184 15.495 1.00 90.94 93 VAL A N 1
ATOM 730 C CA . VAL A 1 93 ? -5.647 -12.725 14.244 1.00 90.94 93 VAL A CA 1
ATOM 731 C C . VAL A 1 93 ? -4.200 -13.203 14.162 1.00 90.94 93 VAL A C 1
ATOM 733 O O . VAL A 1 93 ? -3.800 -13.748 13.141 1.00 90.94 93 VAL A O 1
ATOM 736 N N . ILE A 1 94 ? -3.412 -13.043 15.226 1.00 88.81 94 ILE A N 1
ATOM 737 C CA . ILE A 1 94 ? -2.025 -13.526 15.286 1.00 88.81 94 ILE A CA 1
ATOM 738 C C . ILE A 1 94 ? -1.982 -15.042 15.046 1.00 88.81 94 ILE A C 1
ATOM 740 O O . ILE A 1 94 ? -1.283 -15.483 14.144 1.00 88.81 94 ILE A O 1
ATOM 744 N N . ASP A 1 95 ? -2.765 -15.836 15.769 1.00 88.12 95 ASP A N 1
ATOM 745 C CA . ASP A 1 95 ? -2.761 -17.299 15.675 1.00 88.12 95 ASP A CA 1
ATOM 746 C C . ASP A 1 95 ? -3.159 -17.780 14.272 1.00 88.12 95 ASP A C 1
ATOM 748 O O . ASP A 1 95 ? -2.481 -18.631 13.689 1.00 88.12 95 ASP A O 1
ATOM 752 N N . SER A 1 96 ? -4.194 -17.181 13.670 1.00 83.88 96 SER A N 1
ATOM 753 C CA . SER A 1 96 ? -4.589 -17.484 12.283 1.00 83.88 96 SER A CA 1
ATOM 754 C C . SER A 1 96 ? -3.520 -17.106 11.255 1.00 83.88 96 SER A C 1
ATOM 756 O O . SER A 1 96 ? -3.438 -17.727 10.198 1.00 83.88 96 SER A O 1
ATOM 758 N N . SER A 1 97 ? -2.649 -16.154 11.584 1.00 77.38 97 SER A N 1
ATOM 759 C CA . SER A 1 97 ? -1.558 -15.715 10.715 1.00 77.38 97 SER A CA 1
ATOM 760 C C . SER A 1 97 ? -0.364 -16.666 10.676 1.00 77.38 97 SER A C 1
ATOM 762 O O . SER A 1 97 ? 0.404 -16.634 9.721 1.00 77.38 97 SER A O 1
ATOM 764 N N . PHE A 1 98 ? -0.193 -17.502 11.702 1.00 72.62 98 PHE A N 1
ATOM 765 C CA . PHE A 1 98 ? 0.893 -18.489 11.789 1.00 72.62 98 PHE A CA 1
ATOM 766 C C . PHE A 1 98 ? 0.437 -19.911 11.438 1.00 72.62 98 PHE A C 1
ATOM 768 O O . PHE A 1 98 ? 1.203 -20.861 11.591 1.00 72.62 98 PHE A O 1
ATOM 775 N N . SER A 1 99 ? -0.814 -20.066 10.999 1.00 64.31 99 SER A N 1
ATOM 776 C CA . SER A 1 99 ? -1.461 -21.370 10.842 1.00 64.31 99 SER A CA 1
ATOM 777 C C . SER A 1 99 ? -1.210 -22.055 9.493 1.00 64.31 99 SER A C 1
ATOM 779 O O . SER A 1 99 ? -1.557 -23.227 9.376 1.00 64.31 99 SER A O 1
ATOM 781 N N . ASP A 1 100 ? -0.613 -21.382 8.499 1.00 59.72 100 ASP A N 1
ATOM 782 C CA . ASP A 1 100 ? -0.514 -21.914 7.129 1.00 59.72 100 ASP A CA 1
ATOM 783 C C . ASP A 1 100 ? 0.914 -21.801 6.547 1.00 59.72 100 ASP A C 1
ATOM 785 O O . ASP A 1 100 ? 1.487 -20.720 6.411 1.00 59.72 100 ASP A O 1
ATOM 789 N N . ASP A 1 101 ? 1.505 -22.959 6.244 1.00 60.75 101 ASP A N 1
ATOM 790 C CA . ASP A 1 101 ? 2.640 -23.197 5.335 1.00 60.75 101 ASP A CA 1
ATOM 791 C C . ASP A 1 101 ? 3.972 -22.438 5.511 1.00 60.75 101 ASP A C 1
ATOM 793 O O . ASP A 1 101 ? 4.832 -22.465 4.626 1.00 60.75 101 ASP A O 1
ATOM 797 N N . GLY A 1 102 ? 4.233 -21.837 6.673 1.00 61.72 102 GLY A N 1
ATOM 798 C CA . GLY A 1 102 ? 5.549 -21.252 6.971 1.00 61.72 102 GLY A CA 1
ATOM 799 C C . GLY A 1 102 ? 5.900 -20.041 6.100 1.00 61.72 102 GLY A C 1
ATOM 800 O O . GLY A 1 102 ? 7.072 -19.674 6.004 1.00 61.72 102 GLY A O 1
ATOM 801 N N . GLN A 1 103 ? 4.900 -19.421 5.467 1.00 67.00 103 GLN A N 1
ATOM 802 C CA . GLN A 1 103 ? 5.055 -18.092 4.897 1.00 67.00 103 GLN A CA 1
ATOM 803 C C . GLN A 1 103 ? 4.925 -17.059 6.010 1.00 67.00 103 GLN A C 1
ATOM 805 O O . GLN A 1 103 ? 3.917 -17.002 6.713 1.00 67.00 103 GLN A O 1
ATOM 810 N N . ASP A 1 104 ? 5.954 -16.228 6.154 1.00 73.50 104 ASP A N 1
ATOM 811 C CA . ASP A 1 104 ? 5.895 -15.081 7.047 1.00 73.50 104 ASP A CA 1
ATOM 812 C C . ASP A 1 104 ? 4.771 -14.150 6.584 1.00 73.50 104 ASP A C 1
ATOM 814 O O . ASP A 1 104 ? 4.788 -13.615 5.471 1.00 73.50 104 ASP A O 1
ATOM 818 N N . MET A 1 105 ? 3.782 -13.942 7.450 1.00 83.62 105 MET A N 1
ATOM 819 C CA . MET A 1 105 ? 2.735 -12.968 7.194 1.00 83.62 105 MET A CA 1
ATOM 820 C C . MET A 1 105 ? 3.350 -11.569 7.058 1.00 83.62 105 MET A C 1
ATOM 822 O O . MET A 1 105 ? 4.067 -11.083 7.937 1.00 83.62 105 MET A O 1
ATOM 826 N N . THR A 1 106 ? 3.004 -10.875 5.975 1.00 87.88 106 THR A N 1
ATOM 827 C CA . THR A 1 106 ? 3.416 -9.480 5.784 1.00 87.88 106 THR A CA 1
ATOM 828 C C . THR A 1 106 ? 2.620 -8.530 6.683 1.00 87.88 106 THR A C 1
ATOM 830 O O . THR A 1 106 ? 1.463 -8.781 7.020 1.00 87.88 106 THR A O 1
ATOM 833 N N . ALA A 1 107 ? 3.205 -7.380 7.030 1.00 87.62 107 ALA A N 1
ATOM 834 C CA . ALA A 1 107 ? 2.526 -6.371 7.850 1.00 87.62 107 ALA A CA 1
ATOM 835 C C . ALA A 1 107 ? 1.204 -5.871 7.231 1.00 87.62 107 ALA A C 1
ATOM 837 O O . ALA A 1 107 ? 0.246 -5.614 7.953 1.00 87.62 107 ALA A O 1
ATOM 838 N N . ASP A 1 108 ? 1.140 -5.754 5.902 1.00 88.94 108 ASP A N 1
ATOM 839 C CA . ASP A 1 108 ? -0.083 -5.360 5.194 1.00 88.94 108 ASP A CA 1
ATOM 840 C C . ASP A 1 108 ? -1.174 -6.440 5.295 1.00 88.94 108 ASP A C 1
ATOM 842 O O . ASP A 1 108 ? -2.345 -6.137 5.502 1.00 88.94 108 ASP A O 1
ATOM 846 N N . GLN A 1 109 ? -0.800 -7.718 5.231 1.00 89.38 109 GLN A N 1
ATOM 847 C CA . GLN A 1 109 ? -1.750 -8.813 5.417 1.00 89.38 109 GLN A CA 1
ATOM 848 C C . GLN A 1 109 ? -2.268 -8.878 6.859 1.00 89.38 109 GLN A C 1
ATOM 850 O O . GLN A 1 109 ? -3.469 -9.040 7.065 1.00 89.38 109 GLN A O 1
ATOM 855 N N . PHE A 1 110 ? -1.396 -8.655 7.849 1.00 90.38 110 PHE A N 1
ATOM 856 C CA . PHE A 1 110 ? -1.805 -8.554 9.251 1.00 90.38 110 PHE A CA 1
ATOM 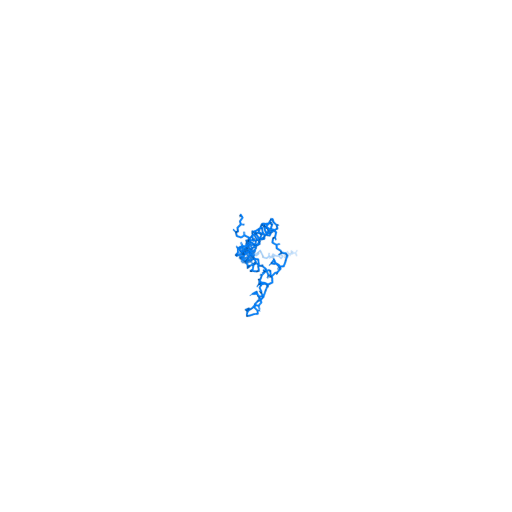857 C C . PHE A 1 110 ? -2.832 -7.448 9.476 1.00 90.38 110 PHE A C 1
ATOM 859 O O . PHE A 1 110 ? -3.860 -7.674 10.113 1.00 90.38 110 PHE A O 1
ATOM 866 N N . LEU A 1 111 ? -2.558 -6.249 8.953 1.00 92.38 111 LEU A N 1
ATOM 867 C CA . LEU A 1 111 ? -3.451 -5.104 9.103 1.00 92.38 111 LEU A CA 1
ATOM 868 C C . LEU A 1 111 ? -4.813 -5.371 8.468 1.00 92.38 111 LEU A C 1
ATOM 870 O O . LEU A 1 111 ? -5.827 -5.078 9.100 1.00 92.38 111 LEU A O 1
ATOM 874 N N . ARG A 1 112 ? -4.850 -6.004 7.291 1.00 91.50 112 ARG A N 1
ATOM 875 C CA . ARG A 1 112 ? -6.100 -6.441 6.655 1.00 91.50 112 ARG A CA 1
ATOM 876 C C . ARG A 1 112 ? -6.876 -7.436 7.520 1.00 91.50 112 ARG A C 1
ATOM 878 O O . ARG A 1 112 ? -8.071 -7.241 7.735 1.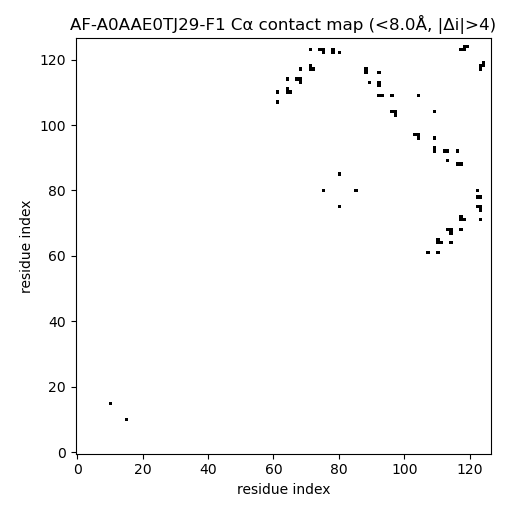00 91.50 112 ARG A O 1
ATOM 885 N N . CYS A 1 113 ? -6.217 -8.457 8.066 1.00 92.56 113 CYS A N 1
ATOM 886 C CA . CYS A 1 113 ? -6.869 -9.432 8.946 1.00 92.56 113 CYS A CA 1
ATOM 887 C C . CYS A 1 113 ? -7.395 -8.783 10.234 1.00 92.56 113 CYS A C 1
ATOM 889 O O . CYS A 1 113 ? -8.522 -9.049 10.650 1.00 92.56 113 CYS A O 1
ATOM 891 N N . LEU A 1 114 ? -6.616 -7.886 10.842 1.00 93.19 114 LEU A N 1
ATOM 892 C CA . LEU A 1 114 ? -7.026 -7.155 12.038 1.00 93.19 114 LEU A CA 1
ATOM 893 C C . LEU A 1 114 ? -8.214 -6.229 11.758 1.00 93.19 114 LEU A C 1
ATOM 895 O O . LEU A 1 114 ? -9.163 -6.185 12.542 1.00 93.19 114 LEU A O 1
ATOM 899 N N . GLN A 1 115 ? -8.174 -5.498 10.644 1.00 93.44 115 GLN A N 1
ATOM 900 C CA . GLN A 1 115 ? -9.267 -4.635 10.212 1.00 93.44 115 GLN A CA 1
ATOM 901 C C . GLN A 1 115 ? -10.553 -5.445 10.016 1.00 93.44 115 GLN A C 1
ATOM 903 O O . GLN A 1 115 ? -11.611 -5.044 10.505 1.00 93.44 115 GLN A O 1
ATOM 908 N N . GLN A 1 116 ? -10.458 -6.603 9.361 1.00 92.69 116 GLN A N 1
ATOM 909 C CA . GLN A 1 116 ? -11.592 -7.494 9.150 1.00 92.69 116 GLN A CA 1
ATOM 910 C C . GLN A 1 116 ? -12.148 -8.017 10.481 1.00 92.69 116 GLN A C 1
ATOM 912 O O . GLN A 1 116 ? -13.337 -7.875 10.743 1.00 92.69 116 GLN A O 1
ATOM 917 N N . ALA A 1 117 ? -11.289 -8.514 11.374 1.00 92.12 117 ALA A N 1
ATOM 918 C CA . ALA A 1 117 ? -11.706 -9.024 12.679 1.00 92.12 117 ALA A CA 1
ATOM 919 C C . ALA A 1 117 ? -12.398 -7.954 13.544 1.00 92.12 117 ALA A C 1
ATOM 921 O O . ALA A 1 117 ? -13.386 -8.236 14.222 1.00 92.12 117 ALA A O 1
ATOM 922 N N . LEU A 1 118 ? -11.910 -6.709 13.511 1.00 91.69 118 LEU A N 1
ATOM 923 C CA . LEU A 1 118 ? -12.561 -5.583 14.186 1.00 91.69 118 LEU A CA 1
ATOM 924 C C . LEU A 1 118 ? -13.904 -5.223 13.539 1.00 91.69 118 LEU A C 1
ATOM 926 O O . LEU A 1 118 ? -14.856 -4.925 14.257 1.00 91.69 118 LEU A O 1
ATOM 930 N N . THR A 1 119 ? -13.997 -5.284 12.212 1.00 91.06 119 THR A N 1
ATOM 931 C CA . THR A 1 119 ? -15.243 -5.029 11.473 1.00 91.06 119 THR A CA 1
ATOM 932 C C . THR A 1 119 ? -16.306 -6.075 11.807 1.00 91.06 119 THR A C 1
ATOM 934 O O . THR A 1 119 ? -17.460 -5.731 12.055 1.00 91.06 119 THR A O 1
ATOM 937 N N . ASP A 1 120 ? -15.900 -7.341 11.896 1.00 90.44 120 ASP A N 1
ATOM 938 C CA . ASP A 1 120 ? -16.780 -8.469 12.205 1.00 90.44 120 ASP A CA 1
ATOM 939 C C . ASP A 1 120 ? -17.117 -8.572 13.696 1.00 90.44 120 ASP A C 1
ATOM 941 O O . ASP A 1 120 ? -17.989 -9.350 14.089 1.00 90.44 120 ASP A O 1
ATOM 945 N N . CYS A 1 121 ? -16.452 -7.787 14.550 1.00 88.31 121 CYS A N 1
ATOM 946 C CA . CYS A 1 121 ? -16.701 -7.787 15.980 1.00 88.31 121 CYS A CA 1
ATOM 947 C C . CYS A 1 121 ? -18.119 -7.256 16.266 1.00 88.31 121 CYS A C 1
ATOM 949 O O . CYS A 1 121 ? -18.371 -6.056 16.114 1.00 88.31 121 CYS A O 1
ATOM 951 N N . PRO A 1 122 ? -19.052 -8.085 16.780 1.00 85.00 122 PRO A N 1
ATOM 952 C CA . PRO A 1 122 ? -20.444 -7.670 16.973 1.00 85.00 122 PRO A CA 1
ATOM 953 C C . PRO A 1 122 ? -20.585 -6.501 17.948 1.00 85.00 122 PRO A C 1
ATOM 955 O O . PRO A 1 122 ? -21.503 -5.694 17.842 1.00 85.00 122 PRO A O 1
ATOM 958 N N . LEU A 1 123 ? -19.650 -6.391 18.894 1.00 82.62 123 LEU A N 1
ATOM 959 C CA . LEU A 1 123 ? -19.616 -5.303 19.866 1.00 82.62 123 LEU A CA 1
ATOM 960 C C . LEU A 1 123 ? -19.312 -3.951 19.211 1.00 82.62 123 LEU A C 1
ATOM 962 O O . LEU A 1 123 ? -19.742 -2.937 19.742 1.00 82.62 123 LEU A O 1
ATOM 966 N N . LEU A 1 124 ? -18.620 -3.951 18.066 1.00 81.94 124 LEU A N 1
ATOM 967 C CA . LEU A 1 124 ? -18.297 -2.765 17.268 1.00 81.94 124 LEU A CA 1
ATOM 968 C C . LEU A 1 124 ? -19.321 -2.510 16.150 1.00 81.94 124 LEU A C 1
ATOM 970 O O . LEU A 1 124 ? -19.445 -1.377 15.677 1.00 81.94 124 LEU A O 1
ATOM 974 N N . ALA A 1 125 ? -20.091 -3.530 15.758 1.00 73.12 125 ALA A N 1
ATOM 975 C CA . ALA A 1 125 ? -21.091 -3.453 14.692 1.00 73.12 125 ALA A CA 1
ATOM 976 C C . ALA A 1 125 ? -22.299 -2.559 15.038 1.00 73.12 125 ALA A C 1
ATOM 978 O O . ALA A 1 125 ? -22.887 -1.950 14.147 1.00 73.12 125 ALA A O 1
ATOM 979 N N . PHE A 1 126 ? -22.650 -2.419 16.322 1.00 57.31 126 PHE A N 1
ATOM 980 C CA . PHE A 1 126 ? -23.791 -1.608 16.765 1.00 57.31 126 PHE A CA 1
ATOM 981 C C . PHE A 1 126 ? -23.337 -0.273 17.358 1.00 57.31 126 PHE A C 1
ATOM 983 O O . PHE A 1 126 ? -22.995 -0.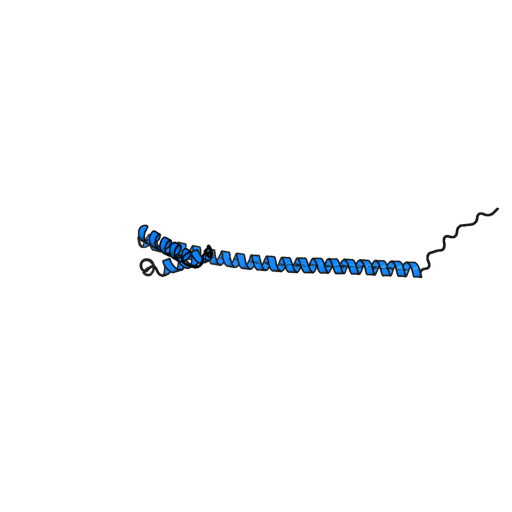185 18.535 1.00 57.31 126 PHE A O 1
ATOM 990 N N . GLY A 1 127 ? -23.329 0.776 16.539 1.00 51.88 127 GLY A N 1
ATOM 991 C CA . GLY A 1 127 ? -23.104 2.160 16.963 1.00 51.88 127 GLY A CA 1
ATOM 992 C C . GLY A 1 127 ? -23.151 3.099 15.783 1.00 51.88 127 GLY A C 1
ATOM 993 O O . GLY A 1 127 ? -22.435 2.771 14.809 1.00 51.88 127 GLY A O 1
#

Organism: NCBI:txid2493646

Foldseek 3Di:
DDDDDPCPDDDPPVVVVVVVVVVVVVVVVVVVVVVVVVVVVVVVVVVVVVVVVVVVVLVVLLVVLVVLLVVLVVLCVVLVPDPVNLVVLLVVLVVVQCPDDPDRDDPSNSSVSSSVSSCPPVSSVPD

Radius of gyration: 36.53 Å; Cα contacts (8 Å, |Δi|>4): 40; chains: 1; bounding box: 101×48×80 Å